Protein AF-A0A6J7MM10-F1 (afdb_monomer_lite)

Foldseek 3Di:
DVQLCCCLPPNVSNDVVVVVVVVVVVDDPVNVVVSNVVSNVVSVVVCVCVVVVPDCVPPPPDQQFPDPPDPPDRDSD

pLDDT: mean 87.65, std 13.68, range [58.44, 98.62]

InterPro domains:
  IPR029032 AhpD-like [G3DSA:1.20.1290.10] (1-62)
  IPR029032 AhpD-like [SSF69118] (3-63)

Organism: NCBI:txid449393

Sequence (77 aa):
MVYAQALTSTPPKATESMVVDLRNAGYNDGEILEINQVVAYFAYANRTVLGLGCSTEGDIIGLSPNDSNNPDDWSHS

Radius of gyration: 17.4 Å; chains: 1; bounding box: 38×38×34 Å

Structure (mmCIF, N/CA/C/O backbone):
data_AF-A0A6J7MM10-F1
#
_entry.id   AF-A0A6J7MM10-F1
#
loop_
_atom_site.group_PDB
_atom_site.id
_atom_site.type_symbol
_atom_site.label_atom_id
_atom_site.label_alt_id
_atom_site.label_comp_id
_atom_site.label_asym_id
_atom_site.label_entity_id
_atom_site.label_seq_id
_atom_site.pdbx_PDB_ins_code
_atom_site.Cartn_x
_atom_site.Cartn_y
_atom_site.Cartn_z
_atom_site.occupancy
_atom_site.B_iso_or_equiv
_atom_site.auth_seq_id
_atom_site.auth_comp_id
_atom_site.auth_asym_id
_atom_site.auth_atom_id
_atom_site.pdbx_PDB_model_num
ATOM 1 N N . MET A 1 1 ? -10.401 -4.949 2.410 1.00 64.06 1 MET A N 1
ATOM 2 C CA . MET A 1 1 ? -9.617 -4.771 1.160 1.00 64.06 1 MET A CA 1
ATOM 3 C C . MET A 1 1 ? -9.747 -3.386 0.506 1.00 64.06 1 MET A C 1
ATOM 5 O O . MET A 1 1 ? -8.849 -3.026 -0.243 1.00 64.06 1 MET A O 1
ATOM 9 N N . VAL A 1 2 ? -10.780 -2.580 0.800 1.00 93.06 2 VAL A N 1
ATOM 10 C CA . VAL A 1 2 ? -10.993 -1.252 0.172 1.00 93.06 2 VAL A CA 1
ATOM 11 C C . VAL A 1 2 ? -9.855 -0.253 0.449 1.00 93.06 2 VAL A C 1
ATOM 13 O O . VAL A 1 2 ? -9.363 0.377 -0.484 1.00 93.06 2 VAL A O 1
ATOM 16 N N . TYR A 1 3 ? -9.383 -0.159 1.699 1.00 97.31 3 TYR A N 1
ATOM 17 C CA . TYR A 1 3 ? -8.298 0.759 2.080 1.00 97.31 3 TYR A CA 1
ATOM 18 C C . TYR A 1 3 ? -6.990 0.490 1.321 1.00 97.31 3 TYR A C 1
ATOM 20 O O . TYR A 1 3 ? -6.427 1.396 0.710 1.00 97.31 3 TYR A O 1
ATOM 28 N N . ALA A 1 4 ? -6.536 -0.769 1.314 1.00 97.38 4 ALA A N 1
ATOM 29 C CA . ALA A 1 4 ? -5.289 -1.162 0.662 1.00 97.38 4 ALA A CA 1
ATOM 30 C C . ALA A 1 4 ? -5.321 -0.876 -0.846 1.00 97.38 4 ALA A C 1
ATOM 32 O O . ALA A 1 4 ? -4.401 -0.267 -1.383 1.00 97.38 4 ALA A O 1
ATOM 33 N N . GLN A 1 5 ? -6.420 -1.233 -1.518 1.00 97.00 5 GLN A N 1
ATOM 34 C CA . GLN A 1 5 ? -6.598 -0.952 -2.941 1.00 97.00 5 GLN A CA 1
ATOM 35 C C . GLN A 1 5 ? -6.572 0.554 -3.235 1.00 97.00 5 GLN A C 1
ATOM 37 O O . GLN A 1 5 ? -5.893 0.982 -4.168 1.00 97.00 5 GLN A O 1
ATOM 42 N N . ALA A 1 6 ? -7.281 1.364 -2.439 1.00 97.25 6 ALA A N 1
ATOM 43 C CA . ALA A 1 6 ? -7.284 2.814 -2.599 1.00 97.25 6 ALA A CA 1
ATOM 44 C C . ALA A 1 6 ? -5.868 3.389 -2.445 1.00 97.25 6 ALA A C 1
ATOM 46 O O . ALA A 1 6 ? -5.406 4.112 -3.326 1.00 97.25 6 ALA A O 1
ATOM 47 N N . LEU A 1 7 ? -5.149 3.001 -1.388 1.00 97.31 7 LEU A N 1
ATOM 48 C CA . LEU A 1 7 ? -3.794 3.477 -1.110 1.00 97.31 7 LEU A CA 1
ATOM 49 C C . LEU A 1 7 ? -2.775 3.042 -2.185 1.00 97.31 7 LEU A C 1
ATOM 51 O O . LEU A 1 7 ? -1.881 3.813 -2.537 1.00 97.31 7 LEU A O 1
ATOM 55 N N . THR A 1 8 ? -2.925 1.849 -2.769 1.00 97.06 8 THR A N 1
ATOM 56 C CA . THR A 1 8 ? -2.059 1.370 -3.860 1.00 97.06 8 THR A CA 1
ATOM 57 C C . THR A 1 8 ? -2.373 2.040 -5.202 1.00 97.06 8 THR A C 1
ATOM 59 O O . THR A 1 8 ? -1.459 2.511 -5.882 1.00 97.06 8 THR A O 1
ATOM 62 N N . SER A 1 9 ? -3.641 2.092 -5.615 1.00 95.31 9 SER A N 1
ATOM 63 C CA . SER A 1 9 ? -4.017 2.532 -6.967 1.00 95.31 9 SER A CA 1
ATOM 64 C C . SER A 1 9 ? -4.189 4.045 -7.093 1.00 95.31 9 SER A C 1
ATOM 66 O O . SER A 1 9 ? -3.924 4.614 -8.150 1.00 95.31 9 SER A O 1
ATOM 68 N N . THR A 1 10 ? -4.665 4.726 -6.051 1.00 95.56 10 THR A N 1
ATOM 69 C CA . THR A 1 10 ? -4.874 6.181 -6.062 1.00 95.56 10 THR A CA 1
ATOM 70 C C . THR A 1 10 ? -4.774 6.713 -4.630 1.00 95.56 10 THR A C 1
ATOM 72 O O . THR A 1 10 ? -5.812 6.915 -4.004 1.00 95.56 10 THR A O 1
ATOM 75 N N . PRO A 1 11 ? -3.560 6.972 -4.100 1.00 94.00 11 PRO A N 1
ATOM 76 C CA . PRO A 1 11 ? -3.367 7.344 -2.695 1.00 94.00 11 PRO A CA 1
ATOM 77 C C . PRO A 1 11 ? -4.310 8.445 -2.174 1.00 94.00 11 PRO A C 1
ATOM 79 O O . PRO A 1 11 ? -4.846 8.274 -1.082 1.00 94.00 11 PRO A O 1
ATOM 82 N N . PRO A 1 12 ? -4.633 9.507 -2.948 1.00 95.75 12 PRO A N 1
ATOM 83 C CA . PRO A 1 12 ? -5.600 10.523 -2.514 1.00 95.75 12 PRO A CA 1
ATOM 84 C C . PRO A 1 12 ? -7.035 10.020 -2.265 1.00 95.75 12 PRO A C 1
ATOM 86 O O . PRO A 1 12 ? -7.837 10.747 -1.691 1.00 95.75 12 PRO A O 1
ATOM 89 N N . LYS A 1 13 ? -7.394 8.808 -2.712 1.00 96.81 13 LYS A N 1
ATOM 90 C CA . LYS A 1 13 ? -8.700 8.177 -2.455 1.00 96.81 13 LYS A CA 1
ATOM 91 C C . LYS A 1 13 ? -8.752 7.404 -1.138 1.00 96.81 13 LYS A C 1
ATOM 93 O O . LYS A 1 13 ? -9.838 6.967 -0.767 1.00 96.81 13 LYS A O 1
ATOM 98 N N . ALA A 1 14 ? -7.631 7.199 -0.448 1.00 96.88 14 ALA A N 1
ATOM 99 C CA . ALA A 1 14 ? -7.661 6.665 0.908 1.00 96.88 14 ALA A CA 1
ATOM 100 C C . ALA A 1 14 ? -8.210 7.754 1.844 1.00 96.88 14 ALA A C 1
ATOM 102 O O . ALA A 1 14 ? -7.596 8.806 2.004 1.00 96.88 14 ALA A O 1
ATOM 103 N N . THR A 1 15 ? -9.390 7.526 2.421 1.00 97.50 15 THR A N 1
ATOM 104 C CA . THR A 1 15 ? -10.099 8.521 3.240 1.00 97.50 15 THR A CA 1
ATOM 105 C C . THR A 1 15 ? -10.161 8.117 4.708 1.00 97.50 15 THR A C 1
ATOM 107 O O . THR A 1 15 ? -10.000 6.948 5.058 1.00 97.50 15 THR A O 1
ATOM 110 N N . GLU A 1 16 ? -10.471 9.081 5.576 1.00 97.06 16 GLU A N 1
ATOM 111 C CA . GLU A 1 16 ? -10.735 8.834 6.997 1.00 97.06 16 GLU A CA 1
ATOM 112 C C . GLU A 1 16 ? -11.869 7.821 7.216 1.00 97.06 16 GLU A C 1
ATOM 114 O O . GLU A 1 16 ? -11.761 6.970 8.093 1.00 97.06 16 GLU A O 1
ATOM 119 N N . SER A 1 17 ? -12.913 7.831 6.377 1.00 98.06 17 SER A N 1
ATOM 120 C CA . SER A 1 17 ? -13.999 6.840 6.454 1.00 98.06 17 SER A CA 1
ATOM 121 C C . SER A 1 17 ? -13.472 5.409 6.358 1.00 98.06 17 SER A C 1
ATOM 123 O O . SER A 1 17 ? -13.916 4.544 7.099 1.00 98.06 17 SER A O 1
ATOM 125 N N . MET A 1 18 ? -12.483 5.161 5.495 1.00 98.38 18 MET A N 1
ATOM 126 C CA . MET A 1 18 ? -11.887 3.830 5.368 1.00 98.38 18 MET A CA 1
ATOM 127 C C . MET A 1 18 ? -11.052 3.453 6.600 1.00 98.38 18 MET A C 1
ATOM 129 O O . MET A 1 18 ? -10.953 2.277 6.933 1.00 98.38 18 MET A O 1
ATOM 133 N N . VAL A 1 19 ? -10.454 4.434 7.284 1.00 97.50 19 VAL A N 1
ATOM 134 C CA . VAL A 1 19 ? -9.766 4.221 8.569 1.00 97.50 19 VAL A CA 1
ATOM 135 C C . VAL A 1 19 ? -10.780 3.876 9.662 1.00 97.50 19 VAL A C 1
ATOM 137 O O . VAL A 1 19 ? -10.553 2.956 10.443 1.00 97.50 19 VAL A O 1
ATOM 140 N N . VAL 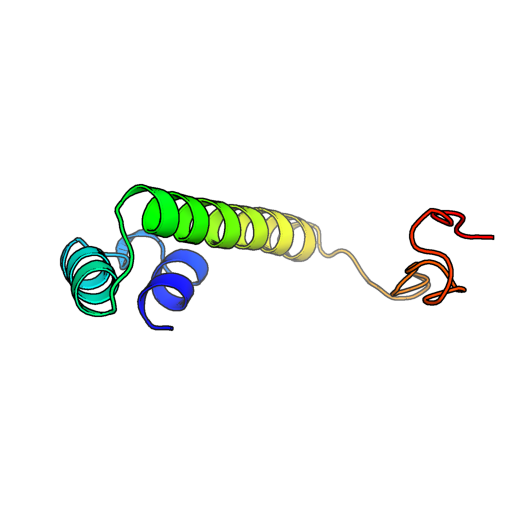A 1 20 ? -11.925 4.561 9.691 1.00 98.25 20 VAL A N 1
ATOM 141 C CA . VAL A 1 20 ? -13.042 4.237 10.592 1.00 98.25 20 VAL A CA 1
ATOM 142 C C . VAL A 1 20 ? -13.575 2.828 10.321 1.00 98.25 20 VAL A C 1
ATOM 144 O O . VAL A 1 20 ? -13.799 2.081 11.268 1.00 98.25 20 VAL A O 1
ATOM 147 N N . ASP A 1 21 ? -13.694 2.420 9.057 1.00 98.12 21 ASP A N 1
ATOM 148 C CA . ASP A 1 21 ? -14.109 1.059 8.699 1.00 98.12 21 ASP A CA 1
ATOM 149 C C . ASP A 1 21 ? -13.125 -0.003 9.211 1.00 98.12 21 ASP A C 1
ATOM 151 O O . ASP A 1 21 ? -13.550 -1.062 9.673 1.00 98.12 21 ASP A O 1
ATOM 155 N N . LEU A 1 22 ? -11.815 0.276 9.184 1.00 98.00 22 LEU A N 1
ATOM 156 C CA . LEU A 1 22 ? -10.808 -0.611 9.776 1.00 98.00 22 LEU A CA 1
ATOM 157 C C . LEU A 1 22 ? -10.960 -0.701 11.301 1.00 98.00 22 LEU A C 1
ATOM 159 O O . LEU A 1 22 ? -10.913 -1.800 11.850 1.00 98.00 22 LEU A O 1
ATOM 163 N N . ARG A 1 23 ? -11.227 0.416 11.988 1.00 98.31 23 ARG A N 1
ATOM 164 C CA . ARG A 1 23 ? -11.522 0.385 13.432 1.00 98.31 23 ARG A CA 1
ATOM 165 C C . ARG A 1 23 ? -12.774 -0.429 13.740 1.00 98.31 23 ARG A C 1
ATOM 167 O O . ARG A 1 23 ? -12.766 -1.253 14.648 1.00 98.31 23 ARG A O 1
ATOM 174 N N . ASN A 1 24 ? -13.830 -0.255 12.947 1.00 98.25 24 ASN A N 1
ATOM 175 C CA . ASN A 1 24 ? -15.074 -1.018 13.079 1.00 98.25 24 ASN A CA 1
ATOM 176 C C . ASN A 1 24 ? -14.874 -2.518 12.807 1.00 98.25 24 ASN A C 1
ATOM 178 O O . ASN A 1 24 ? -15.624 -3.339 13.330 1.00 98.25 24 ASN A O 1
ATOM 182 N N . ALA A 1 25 ? -13.858 -2.879 12.019 1.00 97.56 25 ALA A N 1
ATOM 183 C CA . ALA A 1 25 ? -13.451 -4.262 11.795 1.00 97.56 25 ALA A CA 1
ATOM 184 C C . ALA A 1 25 ? -12.617 -4.857 12.949 1.00 97.56 25 ALA A C 1
ATOM 186 O O . ALA A 1 25 ? -12.287 -6.039 12.900 1.00 97.56 25 ALA A O 1
ATOM 187 N N . GLY A 1 26 ? -12.304 -4.071 13.985 1.00 98.31 26 GLY A N 1
ATOM 1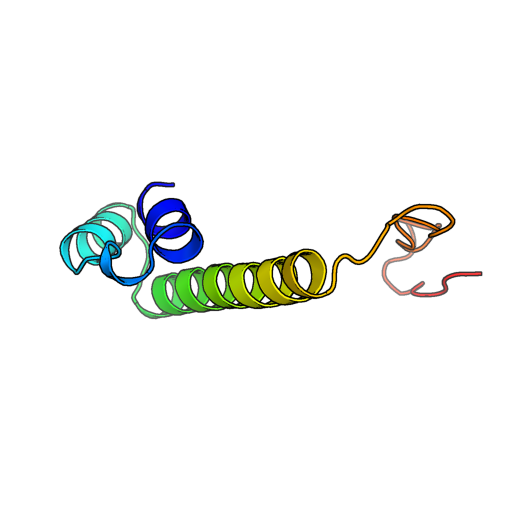88 C CA . GLY A 1 26 ? -11.609 -4.520 15.192 1.00 98.31 26 GLY A CA 1
ATOM 189 C C . GLY A 1 26 ? -10.123 -4.170 15.256 1.00 98.31 26 GLY A C 1
ATOM 190 O O . GLY A 1 26 ? -9.482 -4.544 16.234 1.00 98.31 26 GLY A O 1
ATOM 191 N N . TYR A 1 27 ? -9.580 -3.452 14.268 1.00 98.44 27 TYR A N 1
ATOM 192 C CA . TYR A 1 27 ? -8.179 -3.030 14.287 1.00 98.44 27 TYR A CA 1
ATOM 193 C C . TYR A 1 27 ? -7.977 -1.792 15.164 1.00 98.44 27 TYR A C 1
ATOM 195 O O . TYR A 1 27 ? -8.726 -0.815 15.077 1.00 98.44 27 TYR A O 1
ATOM 203 N N . ASN A 1 28 ? -6.926 -1.801 15.976 1.00 98.56 28 ASN A N 1
ATOM 204 C CA . ASN A 1 28 ? -6.476 -0.621 16.704 1.00 98.56 28 ASN A CA 1
ATOM 205 C C . ASN A 1 28 ? -5.604 0.293 15.818 1.00 98.56 28 ASN A C 1
ATOM 207 O O . ASN A 1 28 ? -5.165 -0.091 14.735 1.00 98.56 28 ASN A O 1
ATOM 211 N N . ASP A 1 29 ? -5.330 1.518 16.276 1.00 98.44 29 ASP A N 1
ATOM 212 C CA . ASP A 1 29 ? -4.567 2.503 15.493 1.00 98.44 29 ASP A CA 1
ATOM 213 C C . ASP A 1 29 ? -3.135 2.045 15.152 1.00 98.44 29 ASP A C 1
ATOM 215 O O . ASP A 1 29 ? -2.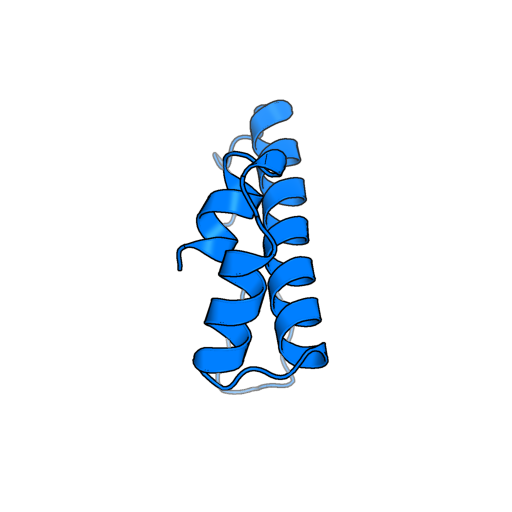617 2.408 14.096 1.00 98.44 29 ASP A O 1
ATOM 219 N N . GLY A 1 30 ? -2.508 1.229 16.006 1.00 98.50 30 GLY A N 1
ATOM 220 C CA . GLY A 1 30 ? -1.204 0.623 15.735 1.00 98.50 30 GLY A CA 1
ATOM 221 C C . GLY A 1 30 ? -1.269 -0.399 14.600 1.00 98.50 30 GLY A C 1
ATOM 222 O O . GLY A 1 30 ? -0.491 -0.317 13.656 1.00 98.50 30 GLY A O 1
ATOM 223 N N . GLU A 1 31 ? -2.256 -1.294 14.620 1.00 98.62 31 GLU A N 1
ATOM 224 C CA . GLU A 1 31 ? -2.480 -2.266 13.537 1.00 98.62 31 GLU A CA 1
ATOM 225 C C . GLU A 1 31 ? -2.841 -1.568 12.215 1.00 98.62 31 GLU A C 1
ATOM 227 O O . GLU A 1 31 ? -2.400 -1.970 11.140 1.00 98.62 31 GLU A O 1
ATOM 232 N N . ILE A 1 32 ? -3.609 -0.476 12.272 1.00 98.50 32 ILE A N 1
ATOM 233 C CA . ILE A 1 32 ? -3.931 0.333 11.089 1.00 98.50 32 ILE A CA 1
ATOM 234 C C . ILE A 1 32 ? -2.678 1.017 10.530 1.00 98.50 32 ILE A C 1
ATOM 236 O O . ILE A 1 32 ? -2.518 1.101 9.307 1.00 98.50 32 ILE A O 1
ATOM 240 N N . LEU A 1 33 ? -1.782 1.490 11.399 1.00 98.38 33 LEU A N 1
ATOM 241 C CA . LEU A 1 33 ? -0.491 2.031 10.986 1.00 98.38 33 LEU A CA 1
ATOM 242 C C . LEU A 1 33 ? 0.352 0.959 10.284 1.00 98.38 33 LEU A C 1
ATOM 244 O O . LEU A 1 33 ? 0.889 1.232 9.212 1.00 98.38 33 LEU A O 1
ATOM 248 N N . GLU A 1 34 ? 0.411 -0.259 10.822 1.00 98.56 34 GLU A N 1
ATOM 249 C CA . GLU A 1 34 ? 1.119 -1.379 10.191 1.00 98.56 34 GLU A CA 1
ATOM 250 C C . GLU A 1 34 ? 0.521 -1.731 8.820 1.00 98.56 34 GLU A C 1
ATOM 252 O O . GLU A 1 34 ? 1.254 -1.872 7.837 1.00 98.56 34 GLU A O 1
ATOM 257 N N . ILE A 1 35 ? -0.814 -1.776 8.705 1.00 98.00 35 ILE A N 1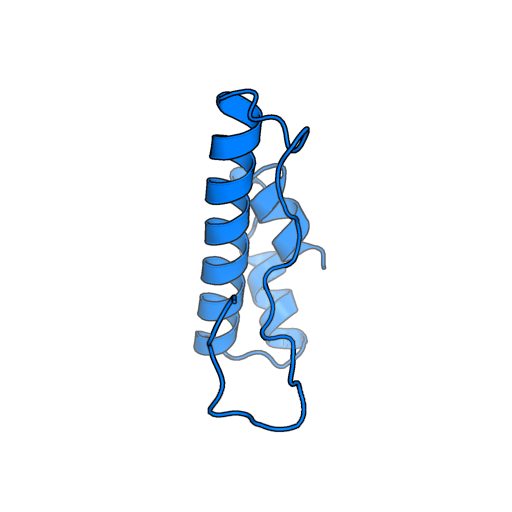
ATOM 258 C CA . ILE A 1 35 ? -1.514 -1.955 7.423 1.00 98.00 35 ILE A CA 1
ATOM 259 C C . ILE A 1 35 ? -1.090 -0.868 6.426 1.00 98.00 35 ILE A C 1
ATOM 261 O O . ILE A 1 35 ? -0.766 -1.174 5.277 1.00 98.00 35 ILE A O 1
ATOM 265 N N . ASN A 1 36 ? -1.084 0.402 6.842 1.00 97.88 36 ASN A N 1
ATOM 266 C CA . ASN A 1 36 ? -0.672 1.510 5.983 1.00 97.88 36 ASN A CA 1
ATOM 267 C C . ASN A 1 36 ? 0.782 1.349 5.517 1.00 97.88 36 ASN A C 1
ATOM 269 O O . ASN A 1 36 ? 1.052 1.450 4.320 1.00 97.88 36 ASN A O 1
ATOM 273 N N . GLN A 1 37 ? 1.695 1.050 6.442 1.00 98.31 37 GLN A N 1
ATOM 274 C CA . GLN A 1 37 ? 3.121 0.905 6.167 1.00 98.31 37 GLN A CA 1
ATOM 275 C C . GLN A 1 37 ? 3.402 -0.224 5.174 1.00 98.31 37 GLN A C 1
ATOM 277 O O . GLN A 1 37 ? 4.109 -0.001 4.191 1.00 98.31 37 GLN A O 1
ATOM 282 N N . VAL A 1 38 ? 2.812 -1.407 5.376 1.00 98.19 38 VAL A N 1
ATOM 283 C CA . VAL A 1 38 ? 2.986 -2.552 4.468 1.00 98.19 38 VAL A CA 1
ATOM 284 C C . VAL A 1 38 ? 2.453 -2.215 3.076 1.00 98.19 38 VAL A C 1
ATOM 286 O O . VAL A 1 38 ? 3.147 -2.409 2.077 1.00 98.19 38 VAL A O 1
ATOM 289 N N . VAL A 1 39 ? 1.246 -1.650 2.987 1.00 98.00 39 VAL A N 1
ATOM 290 C CA . VAL A 1 39 ? 0.646 -1.280 1.697 1.00 98.00 39 VAL A CA 1
ATOM 291 C C . VAL A 1 39 ? 1.487 -0.221 0.975 1.00 98.00 39 VAL A C 1
ATOM 293 O O . VAL A 1 39 ? 1.716 -0.336 -0.232 1.00 98.00 39 VAL A O 1
ATOM 296 N N . ALA A 1 40 ? 1.972 0.795 1.691 1.00 98.00 40 ALA A N 1
ATOM 297 C CA . ALA A 1 40 ? 2.810 1.848 1.130 1.00 98.00 40 ALA A CA 1
ATOM 298 C C . ALA A 1 40 ? 4.168 1.311 0.653 1.00 98.00 40 ALA A C 1
ATOM 300 O O . ALA A 1 40 ? 4.614 1.671 -0.439 1.00 98.00 40 ALA A O 1
ATOM 301 N N . TYR A 1 41 ? 4.790 0.417 1.425 1.00 97.69 41 TYR A N 1
ATOM 302 C CA . TYR A 1 41 ? 6.060 -0.213 1.073 1.00 97.69 41 TYR A CA 1
ATOM 303 C C . TYR A 1 41 ? 5.954 -1.007 -0.231 1.00 97.69 41 TYR A C 1
ATOM 305 O O . TYR A 1 41 ? 6.720 -0.767 -1.166 1.00 97.69 41 TYR A O 1
ATOM 313 N N . PHE A 1 42 ? 4.957 -1.890 -0.349 1.00 97.00 42 PHE A N 1
ATOM 314 C CA . PHE A 1 42 ? 4.748 -2.647 -1.584 1.00 97.00 42 PHE A CA 1
ATOM 315 C C . PHE A 1 42 ? 4.370 -1.739 -2.756 1.00 97.00 42 PHE A C 1
ATOM 317 O O . PHE A 1 42 ? 4.824 -1.962 -3.875 1.00 97.00 42 PHE A O 1
ATOM 324 N N . ALA A 1 43 ? 3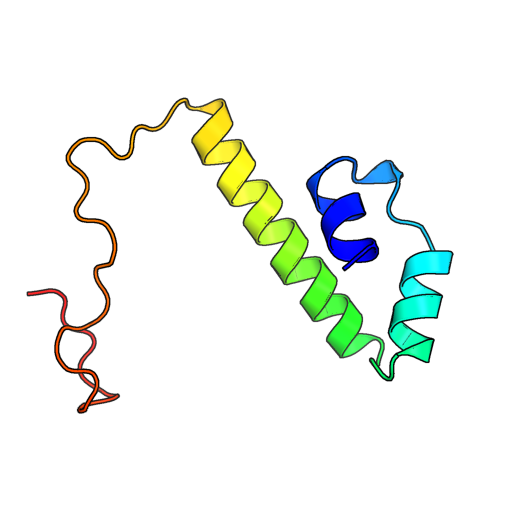.594 -0.677 -2.525 1.00 96.81 43 ALA A N 1
ATOM 325 C CA . ALA A 1 43 ? 3.294 0.291 -3.575 1.00 96.81 43 ALA A CA 1
ATOM 326 C C . ALA A 1 43 ? 4.558 1.014 -4.079 1.00 96.81 43 ALA A C 1
ATOM 328 O O . ALA A 1 43 ? 4.672 1.260 -5.279 1.00 96.81 43 ALA A O 1
ATOM 329 N N . TYR A 1 44 ? 5.506 1.341 -3.197 1.00 96.12 44 TYR A N 1
ATOM 330 C CA . TYR A 1 44 ? 6.815 1.877 -3.579 1.00 96.12 44 TYR A CA 1
ATOM 331 C C . TYR A 1 44 ? 7.629 0.850 -4.373 1.00 96.12 44 TYR A C 1
ATOM 333 O O . TYR A 1 44 ? 8.010 1.137 -5.506 1.00 96.12 44 TYR A O 1
ATOM 341 N N . ALA A 1 45 ? 7.833 -0.354 -3.827 1.00 95.44 45 ALA A N 1
ATOM 342 C CA . ALA A 1 45 ? 8.625 -1.402 -4.471 1.00 95.44 45 ALA A CA 1
ATOM 343 C C . ALA A 1 45 ? 8.087 -1.737 -5.872 1.00 95.44 45 ALA A C 1
ATOM 345 O O . ALA A 1 45 ? 8.836 -1.730 -6.849 1.00 95.44 45 ALA A O 1
ATOM 346 N N . ASN A 1 46 ? 6.768 -1.911 -5.993 1.00 93.50 46 ASN A N 1
ATOM 347 C CA . ASN A 1 46 ? 6.117 -2.207 -7.265 1.00 93.50 46 ASN A CA 1
ATOM 348 C C . ASN A 1 46 ? 6.282 -1.064 -8.272 1.00 93.50 46 ASN A C 1
ATOM 350 O O . ASN A 1 46 ? 6.570 -1.319 -9.438 1.00 93.50 46 ASN A O 1
ATOM 354 N N . ARG A 1 47 ? 6.131 0.201 -7.854 1.00 94.31 47 ARG A N 1
ATOM 355 C CA . ARG A 1 47 ? 6.326 1.349 -8.759 1.00 94.31 47 ARG A CA 1
ATOM 356 C C . ARG A 1 47 ? 7.779 1.499 -9.199 1.00 94.31 47 ARG A C 1
ATOM 358 O O . ARG A 1 47 ? 8.001 1.898 -10.336 1.00 94.31 47 ARG A O 1
ATOM 365 N N . THR A 1 48 ? 8.742 1.157 -8.348 1.00 94.00 48 THR A N 1
ATOM 366 C CA . THR A 1 48 ? 10.166 1.149 -8.708 1.00 94.00 48 THR A CA 1
ATOM 367 C C . THR A 1 48 ? 10.449 0.109 -9.791 1.00 94.00 48 THR A C 1
ATOM 369 O O . THR A 1 48 ? 10.981 0.458 -10.840 1.00 94.00 48 THR A O 1
ATOM 372 N N . VAL A 1 49 ? 10.026 -1.142 -9.586 1.00 91.12 49 VAL A N 1
ATOM 373 C CA . VAL A 1 49 ? 10.214 -2.243 -10.552 1.00 91.12 49 VAL A CA 1
ATOM 374 C C . VAL A 1 49 ? 9.508 -1.941 -11.879 1.00 91.12 49 VAL A C 1
ATOM 376 O O . VAL A 1 49 ? 10.123 -2.030 -12.941 1.00 91.12 49 VAL A O 1
ATOM 379 N N . LEU A 1 50 ? 8.238 -1.521 -11.823 1.00 89.12 50 LEU A N 1
ATOM 380 C CA . LEU A 1 50 ? 7.456 -1.182 -13.017 1.00 89.12 50 LEU A CA 1
ATOM 381 C C . LEU A 1 50 ? 8.018 0.039 -13.752 1.00 89.12 50 LEU A C 1
ATOM 383 O O . LEU A 1 50 ? 8.073 0.041 -14.977 1.00 89.12 50 LEU A O 1
ATOM 387 N N . GLY A 1 51 ? 8.433 1.075 -13.020 1.00 92.19 51 GL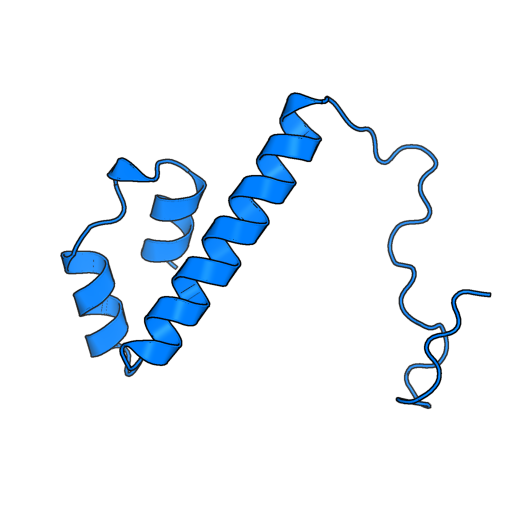Y A N 1
ATOM 388 C CA . GLY A 1 51 ? 8.956 2.313 -13.597 1.00 92.19 51 GLY A CA 1
ATOM 389 C C . GLY A 1 51 ? 10.313 2.140 -14.277 1.00 92.19 51 GLY A C 1
ATOM 390 O O . GLY A 1 51 ? 10.580 2.805 -15.273 1.00 92.19 51 GLY A O 1
ATOM 391 N N . LEU A 1 52 ? 11.150 1.233 -13.768 1.00 91.94 52 LEU A N 1
ATOM 392 C CA . LEU A 1 52 ? 12.445 0.896 -14.365 1.00 91.94 52 LEU A CA 1
ATOM 393 C C . LEU A 1 52 ? 12.339 -0.140 -15.493 1.00 91.94 52 LEU A C 1
ATOM 395 O O . LEU A 1 52 ? 13.314 -0.343 -16.212 1.00 91.94 52 LEU A O 1
ATOM 399 N N . GLY A 1 53 ? 11.180 -0.787 -15.662 1.00 89.50 53 GLY A N 1
ATOM 400 C CA . GLY A 1 53 ? 11.000 -1.850 -16.652 1.00 89.50 53 GLY A CA 1
ATOM 401 C C . GLY A 1 53 ? 11.809 -3.107 -16.329 1.00 89.50 53 GLY A C 1
ATOM 402 O O . GLY A 1 53 ? 12.271 -3.788 -17.243 1.00 89.50 53 GLY A O 1
ATOM 403 N N . CYS A 1 54 ? 12.017 -3.399 -15.043 1.00 86.62 54 CYS A N 1
ATOM 404 C CA . CYS A 1 54 ? 12.726 -4.599 -14.612 1.00 86.62 54 CYS A CA 1
ATOM 405 C C . CYS A 1 54 ? 12.023 -5.858 -15.150 1.00 86.62 54 CYS A C 1
ATOM 407 O O . CYS A 1 54 ? 10.807 -6.003 -15.011 1.00 86.62 54 CYS A O 1
ATOM 409 N N . SER A 1 55 ? 12.796 -6.762 -15.753 1.00 79.94 55 SER A N 1
ATOM 410 C CA . SER A 1 55 ? 12.326 -8.074 -16.201 1.00 79.94 55 SER A CA 1
ATOM 411 C C . SER A 1 55 ? 12.647 -9.121 -15.143 1.00 79.94 55 SER A C 1
ATOM 413 O O . SER A 1 55 ? 13.698 -9.050 -14.517 1.00 79.94 55 SER A O 1
ATOM 415 N N . THR A 1 56 ? 11.761 -10.098 -14.978 1.00 76.06 56 THR A N 1
ATOM 416 C CA . THR A 1 56 ? 12.033 -11.316 -14.201 1.00 76.06 56 THR A CA 1
ATOM 417 C C . THR A 1 56 ? 12.603 -12.442 -15.071 1.00 76.06 56 THR A C 1
ATOM 419 O O . THR A 1 56 ? 12.806 -13.560 -14.602 1.00 76.06 56 THR A O 1
ATOM 422 N N . GLU A 1 57 ? 12.836 -12.184 -16.361 1.00 80.25 57 GLU A N 1
ATOM 423 C CA . GLU A 1 57 ? 13.436 -13.142 -17.284 1.00 80.25 57 GLU A CA 1
ATOM 424 C C . GLU A 1 57 ? 14.886 -13.440 -16.882 1.00 80.25 57 GLU A C 1
ATOM 426 O O . GLU A 1 57 ? 15.739 -12.556 -16.885 1.00 80.25 57 GLU A O 1
ATOM 431 N N . GLY A 1 58 ? 15.158 -14.702 -16.544 1.00 74.75 58 GLY A N 1
ATOM 432 C CA . GLY A 1 58 ? 16.476 -15.153 -16.091 1.00 74.75 58 GLY A CA 1
ATOM 433 C C . GLY A 1 58 ? 16.713 -15.038 -14.581 1.00 74.75 58 GLY A C 1
ATOM 434 O O . GLY A 1 58 ? 17.728 -15.549 -14.111 1.00 74.75 58 GLY A O 1
ATOM 435 N N . ASP A 1 59 ? 15.782 -14.451 -13.820 1.00 74.12 59 ASP A N 1
ATOM 436 C CA . ASP A 1 59 ? 15.854 -14.432 -12.357 1.00 74.12 59 ASP A CA 1
ATOM 437 C C . ASP A 1 59 ? 15.438 -15.782 -11.758 1.00 74.12 59 ASP A C 1
ATOM 439 O O . ASP A 1 59 ? 14.460 -16.413 -12.173 1.00 74.12 59 ASP A O 1
ATOM 443 N N . ILE A 1 60 ? 16.145 -16.203 -10.707 1.00 67.31 60 ILE A N 1
ATOM 444 C CA . ILE A 1 60 ? 15.724 -17.323 -9.860 1.00 67.31 60 ILE A CA 1
ATOM 445 C C . ILE A 1 60 ? 14.668 -16.789 -8.886 1.00 67.31 60 ILE A C 1
ATOM 447 O O . ILE A 1 60 ? 14.981 -16.265 -7.816 1.00 67.31 60 ILE A O 1
ATOM 451 N N . ILE A 1 61 ? 13.397 -16.878 -9.278 1.00 67.31 61 ILE A N 1
ATOM 452 C CA . ILE A 1 61 ? 12.276 -16.451 -8.434 1.00 67.31 61 ILE A CA 1
ATOM 453 C C . ILE A 1 61 ? 12.096 -17.448 -7.284 1.00 67.31 61 ILE A C 1
ATOM 455 O O . ILE A 1 61 ? 11.921 -18.641 -7.515 1.00 67.31 61 ILE A O 1
ATOM 459 N N . GLY A 1 62 ? 12.059 -16.943 -6.049 1.00 61.78 62 GLY A N 1
ATOM 460 C CA . GLY A 1 62 ? 11.710 -17.749 -4.878 1.00 61.78 62 GLY A CA 1
ATOM 461 C C . GLY A 1 62 ? 12.892 -18.455 -4.219 1.00 61.78 62 GLY A C 1
ATOM 462 O O . GLY A 1 62 ? 12.793 -19.636 -3.906 1.00 61.78 62 GLY A O 1
ATOM 463 N N . LEU A 1 63 ? 13.974 -17.725 -3.935 1.00 60.38 63 LEU A N 1
ATOM 464 C CA . LEU A 1 63 ? 15.025 -18.163 -3.008 1.00 60.38 63 LEU A CA 1
ATOM 465 C C . LEU A 1 63 ? 14.498 -18.161 -1.559 1.00 60.38 63 LEU A C 1
ATOM 467 O O . LEU A 1 63 ? 14.980 -17.423 -0.707 1.00 60.38 63 LEU A O 1
ATOM 471 N N . SER A 1 64 ? 13.451 -18.931 -1.275 1.00 58.44 64 SER A N 1
ATOM 472 C CA . SER A 1 64 ? 13.170 -19.331 0.102 1.00 58.44 64 SER A CA 1
ATOM 473 C C . SER A 1 64 ? 14.128 -20.472 0.452 1.00 58.44 64 SER A C 1
ATOM 475 O O . SER A 1 64 ? 14.479 -21.234 -0.453 1.00 58.44 64 SER A O 1
ATOM 477 N N . PRO A 1 65 ? 14.591 -20.589 1.706 1.00 61.28 65 PRO A N 1
ATOM 478 C CA . PRO A 1 65 ? 15.458 -21.690 2.097 1.00 61.28 65 PRO A CA 1
ATOM 479 C C . PRO A 1 65 ? 14.842 -23.031 1.701 1.00 61.28 65 PRO A C 1
ATOM 481 O O . PRO A 1 65 ? 13.644 -23.254 1.884 1.00 61.28 65 PRO A O 1
ATOM 484 N N . ASN A 1 66 ? 15.659 -23.909 1.123 1.00 62.19 66 ASN A N 1
ATOM 485 C CA . ASN A 1 66 ? 15.190 -25.193 0.597 1.00 62.19 66 ASN A CA 1
ATOM 486 C C . ASN A 1 66 ? 14.756 -26.168 1.708 1.00 62.19 66 ASN A C 1
ATOM 488 O O . ASN A 1 66 ? 14.115 -27.177 1.411 1.00 62.19 66 ASN A O 1
ATOM 492 N N . ASP A 1 67 ? 15.084 -25.878 2.972 1.00 66.69 67 ASP A N 1
ATOM 493 C CA . ASP A 1 67 ? 14.704 -26.688 4.126 1.00 66.69 67 ASP A CA 1
ATOM 494 C C . ASP A 1 67 ? 13.716 -25.959 5.045 1.00 66.69 67 ASP A C 1
ATOM 496 O O . ASP A 1 67 ? 14.069 -25.345 6.050 1.00 66.69 67 ASP A O 1
ATOM 500 N N . SER A 1 68 ? 12.427 -26.087 4.732 1.00 67.12 68 SER A N 1
ATOM 501 C CA . SER A 1 68 ? 11.344 -25.562 5.569 1.00 67.12 68 SER A CA 1
ATOM 502 C C . SER A 1 68 ? 11.236 -26.228 6.951 1.00 67.12 68 SER A C 1
ATOM 504 O O . SER A 1 68 ? 10.429 -25.780 7.765 1.00 67.12 68 SER A O 1
ATOM 506 N N . ASN A 1 69 ? 11.980 -27.311 7.219 1.00 75.06 69 ASN A N 1
ATOM 507 C CA . ASN A 1 69 ? 11.973 -27.994 8.517 1.00 75.06 69 ASN A CA 1
ATOM 508 C C . ASN A 1 69 ? 13.028 -27.447 9.482 1.00 75.06 69 ASN A C 1
ATOM 510 O O . ASN A 1 69 ? 12.942 -27.726 10.680 1.00 75.06 69 ASN A O 1
ATOM 514 N N . ASN A 1 70 ? 13.995 -26.671 8.987 1.00 73.69 70 ASN A N 1
ATOM 515 C CA . ASN A 1 70 ? 14.983 -25.999 9.813 1.00 73.69 70 ASN A CA 1
ATOM 516 C C . ASN A 1 70 ? 14.742 -24.478 9.798 1.00 73.69 70 ASN A C 1
ATOM 518 O O . ASN A 1 70 ? 15.217 -23.792 8.896 1.00 73.69 70 ASN A O 1
ATOM 522 N N . PRO A 1 71 ? 14.030 -23.920 10.793 1.00 70.62 71 PRO A N 1
ATOM 523 C CA . PRO A 1 71 ? 13.740 -22.484 10.846 1.00 70.62 71 PRO A CA 1
ATOM 524 C C . PRO A 1 71 ? 14.991 -21.591 10.955 1.00 70.62 71 PRO A C 1
ATOM 526 O O . PRO A 1 71 ? 14.892 -20.391 10.691 1.00 70.62 71 PRO A O 1
ATOM 529 N N . ASP A 1 72 ? 16.147 -22.168 11.303 1.00 78.00 72 ASP A N 1
ATOM 530 C CA . ASP A 1 72 ? 17.437 -21.477 11.399 1.00 78.00 72 ASP A CA 1
ATOM 531 C C . ASP A 1 72 ? 18.283 -21.588 10.113 1.00 78.00 72 ASP A C 1
ATOM 533 O O . ASP A 1 72 ? 19.335 -20.952 10.011 1.00 78.00 72 ASP A O 1
ATOM 537 N N . ASP A 1 73 ? 17.860 -22.383 9.123 1.00 69.81 73 ASP A N 1
ATOM 538 C CA . ASP A 1 73 ? 18.555 -22.480 7.839 1.00 69.81 73 ASP A CA 1
ATOM 539 C C . ASP A 1 73 ? 18.055 -21.395 6.889 1.00 69.81 73 ASP A C 1
ATOM 541 O O . ASP A 1 73 ? 17.004 -21.515 6.266 1.00 69.81 73 ASP A O 1
ATOM 545 N N . TRP A 1 74 ? 18.807 -20.299 6.801 1.00 69.12 74 TRP A N 1
ATOM 546 C CA . TRP A 1 74 ? 18.570 -19.220 5.836 1.00 69.12 74 TRP A CA 1
ATOM 547 C C . TRP A 1 74 ? 19.547 -19.270 4.656 1.00 69.12 74 TRP A C 1
ATOM 549 O O . TRP A 1 74 ? 19.767 -18.260 3.985 1.00 69.12 74 TRP A O 1
ATOM 559 N N . SER A 1 75 ? 20.187 -20.418 4.412 1.00 66.44 75 SER A N 1
ATOM 560 C CA . SER A 1 75 ? 21.081 -20.571 3.268 1.00 66.44 75 SER A CA 1
ATOM 561 C C . SER A 1 75 ? 20.297 -20.670 1.949 1.00 66.44 75 SER A C 1
ATOM 563 O O . SER A 1 75 ? 19.205 -21.233 1.873 1.00 66.44 75 SER A O 1
ATOM 565 N N . HIS A 1 76 ? 20.856 -20.071 0.893 1.00 58.44 76 HIS A N 1
ATOM 566 C CA . HIS A 1 76 ? 20.276 -20.031 -0.457 1.00 58.44 76 HIS A CA 1
ATOM 567 C C . HIS A 1 76 ? 21.072 -20.883 -1.471 1.00 58.44 76 HIS A C 1
ATOM 569 O O . HIS A 1 76 ? 20.987 -20.630 -2.673 1.00 58.44 76 HIS A O 1
ATOM 575 N N . SER A 1 77 ? 21.903 -21.819 -0.990 1.00 58.84 77 SER A N 1
ATOM 576 C CA . SER A 1 77 ? 22.794 -22.672 -1.801 1.00 58.84 77 SER A CA 1
ATOM 577 C C . SER A 1 77 ? 22.105 -23.876 -2.431 1.00 58.84 77 SER A C 1
ATOM 579 O O . SER A 1 77 ? 21.268 -24.496 -1.738 1.00 58.84 77 SER A O 1
#

Secondary structure (DSSP, 8-state):
-HHHHHHHH-GGG--HHHHHHHHHTT--HHHHHHHHHHHHHHHHHHHHHHHHT---TT-------S-TT-TT-----